Protein AF-B1Z9E4-F1 (afdb_monomer_lite)

Organism: Methylorubrum populi (strain ATCC BAA-705 / NCIMB 13946 / BJ001) (NCBI:txid441620)

pLDDT: mean 92.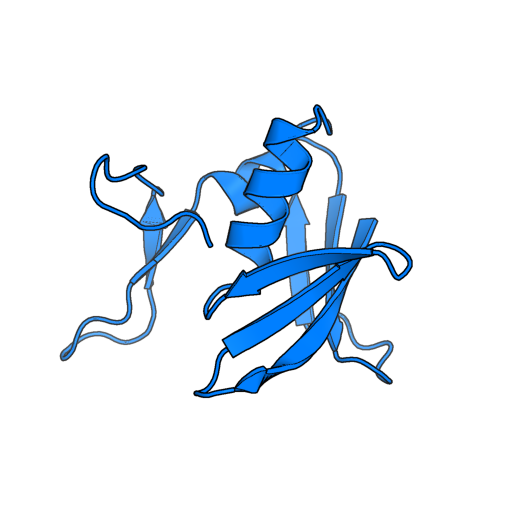61, std 9.58, range [54.78, 98.56]

Secondary structure (DSSP, 8-state):
-EEEEEE-GGG-EEEEETTEEEEEESSHHHHHHHHHHHTT--TTSEEEEEETT---EEEEEEHHHHHHEEEE--TTS--EEEE----TTSPP-

Sequence (93 aa):
MNIVISPAERGRYHAHLAGRLLCTSLTPLFSAARVLKAEGVLPQEPLIMTHEGSDMVCLTSTVGEAASFTVDEGRNSGPTLRPYRPSPFARPE

Structure (mmCIF, N/CA/C/O backbone):
data_AF-B1Z9E4-F1
#
_entry.id   AF-B1Z9E4-F1
#
loop_
_atom_site.group_PDB
_atom_site.id
_atom_site.type_symbol
_atom_site.label_atom_id
_atom_site.label_alt_id
_atom_site.label_comp_id
_atom_site.label_asym_id
_atom_site.label_entity_id
_atom_site.label_seq_id
_atom_site.pdbx_PDB_ins_code
_atom_site.Cartn_x
_atom_site.Cartn_y
_atom_site.Cartn_z
_atom_site.occupancy
_atom_site.B_iso_or_equiv
_atom_site.auth_seq_id
_atom_site.auth_comp_id
_atom_site.auth_asym_id
_atom_site.auth_atom_id
_atom_site.pdbx_PDB_model_num
ATOM 1 N N . MET A 1 1 ? -4.102 -3.372 11.453 1.00 94.88 1 MET A N 1
ATOM 2 C CA . MET A 1 1 ? -4.591 -4.003 10.202 1.00 94.88 1 MET A CA 1
ATOM 3 C C . MET A 1 1 ? -3.429 -4.657 9.476 1.00 94.88 1 MET A C 1
ATOM 5 O O . MET A 1 1 ? -2.362 -4.056 9.452 1.00 94.88 1 MET A O 1
ATOM 9 N N . ASN A 1 2 ? -3.623 -5.850 8.903 1.00 97.81 2 ASN A N 1
ATOM 10 C CA . ASN A 1 2 ? -2.599 -6.545 8.116 1.00 97.81 2 ASN A CA 1
ATOM 11 C C . ASN A 1 2 ? -2.943 -6.502 6.626 1.00 97.81 2 ASN A C 1
ATOM 13 O O . ASN A 1 2 ? -3.977 -7.039 6.226 1.00 97.81 2 ASN A O 1
ATOM 17 N N . ILE A 1 3 ? -2.079 -5.881 5.827 1.00 98.12 3 ILE A N 1
ATOM 18 C CA . ILE A 1 3 ? -2.124 -5.981 4.372 1.00 98.12 3 ILE A CA 1
ATOM 19 C C . ILE A 1 3 ? -1.252 -7.161 3.946 1.00 98.12 3 ILE A C 1
ATOM 21 O O . ILE A 1 3 ? -0.062 -7.205 4.251 1.00 98.12 3 ILE A O 1
ATOM 25 N N . VAL A 1 4 ? -1.833 -8.080 3.185 1.00 98.50 4 VAL A N 1
ATOM 26 C CA . VAL A 1 4 ? -1.117 -9.207 2.586 1.00 98.50 4 VAL A CA 1
ATOM 27 C C . VAL A 1 4 ? -0.794 -8.861 1.139 1.00 98.50 4 VAL A C 1
ATOM 29 O O . VAL A 1 4 ? -1.699 -8.529 0.368 1.00 98.50 4 VAL A O 1
ATOM 32 N N . ILE A 1 5 ? 0.487 -8.924 0.772 1.00 98.31 5 ILE A N 1
ATOM 33 C CA . ILE A 1 5 ? 0.938 -8.681 -0.597 1.00 98.31 5 ILE A CA 1
ATOM 34 C C . ILE A 1 5 ? 1.273 -9.970 -1.338 1.00 98.31 5 ILE A C 1
ATOM 36 O O . ILE A 1 5 ? 1.957 -10.847 -0.809 1.00 98.31 5 ILE A O 1
ATOM 40 N N . SER A 1 6 ? 0.847 -10.052 -2.594 1.00 97.94 6 SER A N 1
ATOM 41 C CA . SER A 1 6 ? 1.248 -11.106 -3.529 1.00 97.94 6 SER A CA 1
ATOM 42 C C . SER A 1 6 ? 1.819 -10.494 -4.813 1.00 97.94 6 SER A C 1
ATOM 44 O O . SER A 1 6 ? 1.440 -9.372 -5.178 1.00 97.94 6 SER A O 1
ATOM 46 N N . PRO A 1 7 ? 2.774 -11.165 -5.485 1.00 97.19 7 PRO A N 1
ATOM 47 C CA . PRO A 1 7 ? 3.315 -10.679 -6.748 1.00 97.19 7 PRO A CA 1
ATOM 48 C C . PRO A 1 7 ? 2.216 -10.473 -7.795 1.00 97.19 7 PRO A C 1
ATOM 50 O O . PRO A 1 7 ? 1.325 -11.306 -7.956 1.00 97.19 7 PRO A O 1
ATOM 53 N N . ALA A 1 8 ? 2.316 -9.375 -8.533 1.00 94.94 8 ALA A N 1
ATOM 54 C CA . ALA A 1 8 ? 1.528 -9.095 -9.724 1.00 94.94 8 ALA A CA 1
ATOM 55 C C . ALA A 1 8 ? 2.459 -8.957 -10.944 1.00 94.94 8 ALA A C 1
ATOM 57 O O . ALA A 1 8 ? 3.656 -9.255 -10.892 1.00 94.94 8 ALA A O 1
ATOM 58 N N . GLU A 1 9 ? 1.923 -8.503 -12.076 1.00 90.88 9 GLU A N 1
ATOM 59 C CA . GLU A 1 9 ? 2.728 -8.303 -13.280 1.00 90.88 9 GLU A CA 1
ATOM 60 C C . GLU A 1 9 ? 3.709 -7.122 -13.147 1.00 90.88 9 GLU A C 1
ATOM 62 O O . GLU A 1 9 ? 3.439 -6.118 -12.483 1.00 90.88 9 GLU A O 1
ATOM 67 N N . ARG A 1 10 ? 4.844 -7.214 -13.857 1.00 89.62 10 ARG A N 1
ATOM 68 C CA . ARG A 1 10 ? 5.825 -6.121 -14.037 1.00 89.62 10 ARG A CA 1
ATOM 69 C C . ARG A 1 10 ? 6.394 -5.549 -12.728 1.00 89.62 10 ARG A C 1
ATOM 71 O O . ARG A 1 10 ? 6.623 -4.347 -12.631 1.00 89.62 10 ARG A O 1
ATOM 78 N N . GLY A 1 11 ? 6.616 -6.403 -11.728 1.00 88.56 11 GLY A N 1
ATOM 79 C CA . GLY A 1 11 ? 7.209 -6.008 -10.443 1.00 88.56 11 GLY A CA 1
ATOM 80 C C . GLY A 1 11 ? 6.250 -5.278 -9.499 1.00 88.56 11 GLY A C 1
ATOM 81 O O . GLY A 1 11 ? 6.677 -4.789 -8.457 1.00 88.56 11 GLY A O 1
ATOM 82 N N . ARG A 1 12 ? 4.961 -5.198 -9.849 1.00 94.75 12 ARG A N 1
ATOM 83 C CA . ARG A 1 12 ? 3.913 -4.683 -8.965 1.00 94.75 12 ARG A CA 1
ATOM 84 C C . ARG A 1 12 ? 3.467 -5.763 -7.988 1.00 94.75 12 ARG A C 1
ATOM 86 O O . ARG A 1 12 ? 3.715 -6.949 -8.193 1.00 94.75 12 ARG A O 1
ATOM 93 N N . TYR A 1 13 ? 2.748 -5.337 -6.963 1.00 97.12 13 TYR A N 1
ATOM 94 C CA . TYR A 1 13 ? 2.136 -6.214 -5.979 1.00 97.12 13 TYR A CA 1
ATOM 95 C C . TYR A 1 13 ? 0.644 -5.928 -5.879 1.00 97.12 13 TYR A C 1
ATOM 97 O O . TYR A 1 13 ? 0.224 -4.766 -5.900 1.00 97.12 13 TYR A O 1
ATOM 105 N N . HIS A 1 14 ? -0.144 -6.986 -5.725 1.00 98.06 14 HIS A N 1
ATOM 106 C CA . HIS A 1 14 ? -1.502 -6.872 -5.216 1.00 98.06 14 HIS A CA 1
ATOM 107 C C . HIS A 1 14 ? -1.442 -6.680 -3.706 1.00 98.06 14 HIS A C 1
ATOM 109 O O . HIS A 1 14 ? -0.742 -7.426 -3.029 1.00 98.06 14 HIS A O 1
ATOM 115 N N . ALA A 1 15 ? -2.184 -5.713 -3.177 1.00 98.19 15 ALA A N 1
ATOM 116 C CA . ALA A 1 15 ? -2.318 -5.494 -1.742 1.00 98.19 15 ALA A CA 1
ATOM 117 C C . ALA A 1 15 ? -3.735 -5.854 -1.298 1.00 98.19 15 ALA A C 1
ATOM 119 O O . ALA A 1 15 ? -4.692 -5.211 -1.730 1.00 98.19 15 ALA A O 1
ATOM 120 N N . HIS A 1 16 ? -3.873 -6.856 -0.431 1.00 98.50 16 HIS A N 1
ATOM 121 C CA . HIS A 1 16 ? -5.163 -7.313 0.077 1.00 98.50 16 HIS A CA 1
ATOM 122 C C . HIS A 1 16 ? -5.330 -7.014 1.564 1.00 98.50 16 HIS A C 1
ATOM 124 O O . HIS A 1 16 ? -4.395 -7.177 2.342 1.00 98.50 16 HIS A O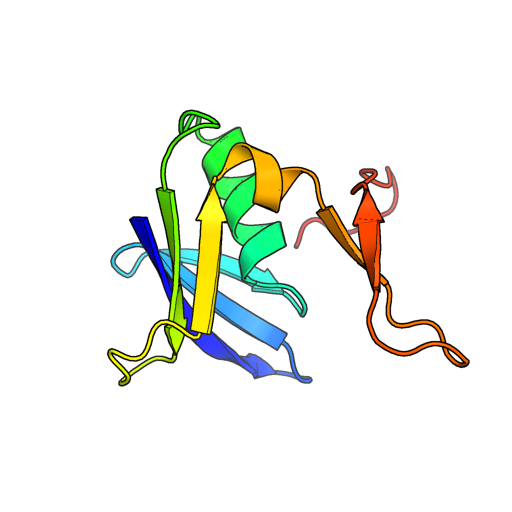 1
ATOM 130 N N . LEU A 1 17 ? -6.546 -6.664 1.978 1.00 97.94 17 LEU A N 1
ATOM 131 C CA . LEU A 1 17 ? -6.949 -6.613 3.382 1.00 97.94 17 LEU A CA 1
ATOM 132 C C . LEU A 1 17 ? -8.157 -7.527 3.576 1.00 97.94 17 LEU A C 1
ATOM 134 O O . LEU A 1 17 ? -9.198 -7.313 2.958 1.00 97.94 17 LEU A O 1
ATOM 138 N N . ALA A 1 18 ? -8.008 -8.552 4.419 1.00 95.56 18 ALA A N 1
ATOM 139 C CA . ALA A 1 18 ? -9.051 -9.550 4.680 1.00 95.56 18 ALA A CA 1
ATOM 140 C C . ALA A 1 18 ? -9.666 -10.147 3.388 1.00 95.56 18 ALA A C 1
ATOM 142 O O . ALA A 1 18 ? -10.880 -10.284 3.268 1.00 95.56 18 ALA A O 1
ATOM 143 N N . GLY A 1 19 ? -8.824 -10.457 2.394 1.00 93.06 19 GLY A N 1
ATOM 144 C CA . GLY A 1 19 ? -9.238 -11.033 1.106 1.00 93.06 19 GLY A CA 1
ATOM 145 C C . GLY A 1 19 ? -9.752 -10.028 0.067 1.00 93.06 19 GLY A C 1
ATOM 146 O O . 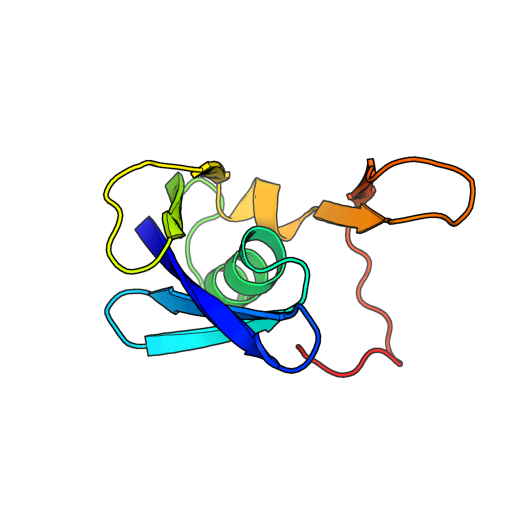GLY A 1 19 ? -9.912 -10.389 -1.095 1.00 93.06 19 GLY A O 1
ATOM 147 N N . ARG A 1 20 ? -9.960 -8.757 0.431 1.00 97.12 20 ARG A N 1
ATOM 148 C CA . ARG A 1 20 ? -10.337 -7.698 -0.515 1.00 97.12 20 ARG A CA 1
ATOM 149 C C . ARG A 1 20 ? -9.101 -7.033 -1.111 1.00 97.12 20 ARG A C 1
ATOM 151 O O . ARG A 1 20 ? -8.241 -6.577 -0.362 1.00 97.12 20 ARG A O 1
ATOM 158 N N . LEU A 1 21 ? -9.046 -6.918 -2.437 1.00 97.81 21 LEU A N 1
ATOM 159 C CA . LEU A 1 21 ? -8.008 -6.157 -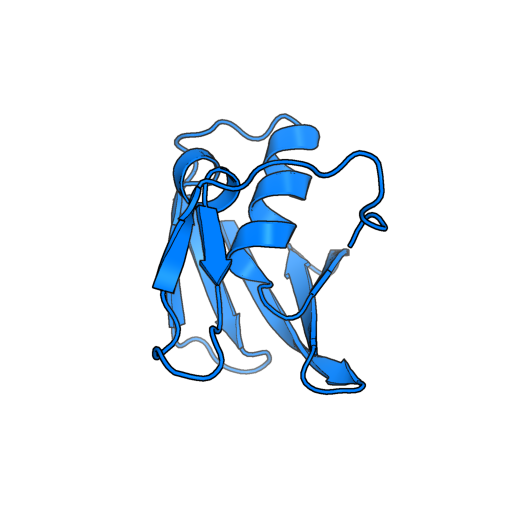3.136 1.00 97.81 21 LEU A CA 1
ATOM 160 C C . LEU A 1 21 ? -8.187 -4.653 -2.878 1.00 97.81 21 LEU A C 1
ATOM 162 O O . LEU A 1 21 ? -9.254 -4.102 -3.144 1.00 97.81 21 LEU A O 1
ATOM 166 N N . LEU A 1 22 ? -7.142 -4.001 -2.368 1.00 97.62 22 LEU A N 1
ATOM 167 C CA . LEU A 1 22 ? -7.097 -2.555 -2.142 1.00 97.62 22 LEU A CA 1
ATOM 168 C C . LEU A 1 22 ? -6.494 -1.814 -3.337 1.00 97.62 22 LEU A C 1
ATOM 170 O O . LEU A 1 22 ? -7.057 -0.822 -3.782 1.00 97.62 22 LEU A O 1
ATOM 174 N N . CYS A 1 23 ? -5.350 -2.282 -3.847 1.00 96.62 23 CYS A N 1
ATOM 175 C CA . CYS A 1 23 ? -4.640 -1.651 -4.963 1.00 96.62 23 CYS A CA 1
ATOM 176 C C . CYS A 1 23 ? -3.664 -2.618 -5.651 1.00 96.62 23 CYS A C 1
ATOM 178 O O . CYS A 1 23 ? -3.306 -3.661 -5.093 1.00 96.62 23 CYS A O 1
ATOM 180 N N . THR A 1 24 ? -3.166 -2.216 -6.827 1.00 96.69 24 THR A N 1
ATOM 181 C CA . THR A 1 24 ? -2.040 -2.874 -7.516 1.00 96.69 24 THR A CA 1
ATOM 182 C C . THR A 1 24 ? -0.928 -1.861 -7.773 1.00 96.69 24 THR A C 1
ATOM 184 O O . THR A 1 24 ? -1.043 -1.026 -8.669 1.00 96.69 24 THR A O 1
ATOM 187 N N . SER A 1 25 ? 0.167 -1.923 -7.012 1.00 94.69 25 SER A N 1
ATOM 188 C CA . SER A 1 25 ? 1.190 -0.864 -7.022 1.00 94.69 25 SER A CA 1
ATOM 189 C C . SER A 1 25 ? 2.608 -1.412 -6.864 1.00 94.69 25 SER A C 1
ATOM 191 O O . SER A 1 25 ? 2.817 -2.508 -6.348 1.00 94.69 25 SER A O 1
ATOM 193 N N . LEU A 1 26 ? 3.594 -0.619 -7.294 1.00 93.00 26 LEU A N 1
ATOM 194 C CA . LEU A 1 26 ? 5.008 -0.820 -6.951 1.00 93.00 26 LEU A CA 1
ATOM 195 C C . LEU A 1 26 ? 5.280 -0.502 -5.471 1.00 93.00 26 LEU A C 1
ATOM 197 O O . LEU A 1 26 ? 6.261 -0.968 -4.903 1.00 93.00 26 LEU A O 1
ATOM 201 N N . THR A 1 27 ? 4.397 0.275 -4.833 1.00 94.31 27 THR A N 1
ATOM 202 C CA . THR A 1 27 ? 4.532 0.714 -3.438 1.00 94.31 27 THR A CA 1
ATOM 203 C C . THR A 1 27 ? 3.292 0.334 -2.617 1.00 94.31 27 THR A C 1
ATOM 205 O O . THR A 1 27 ? 2.548 1.202 -2.151 1.00 94.31 27 THR A O 1
ATOM 208 N N . PRO A 1 28 ? 3.020 -0.975 -2.449 1.00 95.81 28 PRO A N 1
ATOM 209 C CA . PRO A 1 28 ? 1.733 -1.468 -1.959 1.00 95.81 28 PRO A CA 1
ATOM 210 C C . PRO A 1 28 ? 1.344 -0.912 -0.585 1.00 95.81 28 PRO A C 1
ATOM 212 O O . PRO A 1 28 ? 0.193 -0.529 -0.412 1.00 95.81 28 PRO A O 1
ATOM 215 N N . LEU A 1 29 ? 2.286 -0.781 0.360 1.00 97.25 29 LEU A N 1
ATOM 216 C CA . LEU A 1 29 ? 2.004 -0.214 1.686 1.00 97.25 29 LEU A CA 1
ATOM 217 C C . LEU A 1 29 ? 1.436 1.212 1.592 1.00 97.25 29 LEU A C 1
ATOM 219 O O . LEU A 1 29 ? 0.417 1.518 2.208 1.00 97.25 29 LEU A O 1
ATOM 223 N N . PHE A 1 30 ? 2.085 2.081 0.814 1.00 97.31 30 PHE A N 1
ATOM 224 C CA . PHE A 1 30 ? 1.718 3.493 0.715 1.00 97.31 30 PHE A CA 1
ATOM 225 C C . PHE A 1 30 ? 0.430 3.693 -0.084 1.00 97.31 30 PHE A C 1
ATOM 227 O O . PHE A 1 30 ? -0.437 4.464 0.326 1.00 97.31 30 PHE A O 1
ATOM 234 N N . SER A 1 31 ? 0.269 2.981 -1.201 1.00 96.56 31 SER A N 1
ATOM 235 C CA . SER A 1 31 ? -0.944 3.069 -2.021 1.00 96.56 31 SER A CA 1
ATOM 236 C C . SER A 1 31 ? -2.166 2.507 -1.292 1.00 96.56 31 SER A C 1
ATOM 238 O O . SER A 1 31 ? -3.190 3.186 -1.217 1.00 96.56 31 SER A O 1
ATOM 240 N N . ALA A 1 32 ? -2.045 1.350 -0.639 1.00 97.50 32 ALA A N 1
ATOM 241 C CA . ALA A 1 32 ? -3.132 0.783 0.153 1.00 97.50 32 ALA A CA 1
ATOM 242 C C . ALA A 1 32 ? -3.499 1.660 1.361 1.00 97.50 32 ALA A C 1
ATOM 244 O O . ALA A 1 32 ? -4.681 1.836 1.649 1.00 97.50 32 ALA A O 1
ATOM 245 N N . ALA A 1 33 ? -2.523 2.280 2.035 1.00 98.12 33 ALA A N 1
ATOM 246 C CA . ALA A 1 33 ? -2.802 3.226 3.116 1.00 98.12 33 ALA A CA 1
ATOM 247 C C . ALA A 1 33 ? -3.658 4.417 2.650 1.00 98.12 33 ALA A C 1
ATOM 249 O O . ALA A 1 33 ? -4.530 4.874 3.389 1.00 98.12 33 ALA A O 1
ATOM 250 N N . ARG A 1 34 ? -3.464 4.905 1.415 1.00 97.62 34 ARG A N 1
ATOM 251 C CA . ARG A 1 34 ? -4.299 5.976 0.841 1.00 97.62 34 ARG A CA 1
ATOM 252 C C . ARG A 1 34 ? -5.725 5.511 0.569 1.00 97.62 34 ARG A C 1
ATOM 254 O O . ARG A 1 34 ? -6.644 6.274 0.853 1.00 97.62 34 ARG A O 1
ATOM 261 N N . VAL A 1 35 ? -5.909 4.279 0.086 1.00 97.62 35 VAL A N 1
ATOM 262 C CA . VAL A 1 35 ? -7.242 3.668 -0.076 1.00 97.62 35 VAL A CA 1
ATOM 263 C C . VAL A 1 35 ? -7.951 3.592 1.276 1.00 97.62 35 VAL A C 1
ATOM 265 O O . VAL A 1 35 ? -9.044 4.128 1.421 1.00 97.62 35 VAL A O 1
ATOM 268 N N . LEU A 1 36 ? -7.293 3.044 2.300 1.00 97.88 36 LEU A N 1
ATOM 269 C CA . LEU A 1 36 ? -7.861 2.933 3.650 1.00 97.88 36 LEU A CA 1
ATOM 270 C C . LEU A 1 36 ? -8.196 4.302 4.258 1.00 97.88 36 LEU A C 1
ATOM 272 O O . LEU A 1 36 ? -9.265 4.487 4.836 1.00 97.88 36 LEU A O 1
ATOM 276 N N . LYS A 1 37 ? -7.313 5.292 4.091 1.00 97.44 37 LYS A N 1
ATOM 277 C CA . LYS A 1 37 ? -7.569 6.667 4.533 1.00 97.44 37 LYS A CA 1
ATOM 278 C C . LYS A 1 37 ? -8.780 7.279 3.820 1.00 97.44 37 LYS A C 1
ATOM 280 O O . LYS A 1 37 ? -9.578 7.951 4.467 1.00 97.44 37 LYS A O 1
ATOM 285 N N . ALA A 1 38 ? -8.925 7.058 2.511 1.00 96.50 38 ALA A N 1
ATOM 286 C CA . ALA A 1 38 ? -10.075 7.532 1.737 1.00 96.50 38 ALA A CA 1
ATOM 287 C C . ALA A 1 38 ? -11.386 6.843 2.156 1.00 96.50 38 ALA A C 1
ATOM 289 O O . ALA A 1 38 ? -12.442 7.466 2.122 1.00 96.50 38 ALA A O 1
ATOM 290 N N . GLU A 1 39 ? -11.308 5.593 2.613 1.00 96.75 39 GLU A N 1
ATOM 291 C CA . GLU A 1 39 ? -12.427 4.840 3.193 1.00 96.75 39 GLU A CA 1
ATOM 292 C C . GLU A 1 39 ? -12.771 5.264 4.638 1.00 96.75 39 GLU A C 1
ATOM 294 O O . GLU A 1 39 ? -13.722 4.746 5.221 1.00 96.75 39 GLU A O 1
ATOM 299 N N . GLY A 1 40 ? -12.039 6.222 5.222 1.00 98.00 40 GLY A N 1
ATOM 300 C CA . GLY A 1 40 ? -12.328 6.790 6.543 1.00 98.00 40 GLY A CA 1
ATOM 301 C C . GLY A 1 40 ? -11.628 6.097 7.713 1.00 98.00 40 GLY A C 1
ATOM 302 O O . GLY A 1 40 ? -11.932 6.396 8.868 1.00 98.00 40 GLY A O 1
ATOM 303 N N . VAL A 1 41 ? -10.675 5.200 7.446 1.00 98.12 41 VAL A N 1
ATOM 304 C CA . VAL A 1 41 ? -9.843 4.600 8.496 1.00 98.12 41 VAL A CA 1
ATOM 305 C C . VAL A 1 41 ? -9.024 5.688 9.196 1.00 98.12 41 VAL A C 1
ATOM 307 O O . VAL A 1 41 ? -8.432 6.557 8.546 1.00 98.12 41 VAL A O 1
ATOM 310 N N . LEU A 1 42 ? -8.990 5.649 10.532 1.00 98.25 42 LEU A N 1
ATOM 311 C CA . LEU A 1 42 ? -8.357 6.705 11.317 1.00 98.25 42 LEU A CA 1
ATOM 312 C C . LEU A 1 42 ? -6.831 6.733 11.084 1.00 98.25 42 LEU A C 1
ATOM 314 O O . LEU A 1 42 ? -6.201 5.677 10.999 1.00 98.25 42 LEU A O 1
ATOM 318 N N . PRO A 1 43 ? -6.200 7.921 11.016 1.00 97.81 43 PRO A N 1
ATOM 319 C CA . PRO A 1 43 ? -4.774 8.042 10.710 1.00 97.81 43 PRO A CA 1
ATOM 320 C C . PRO A 1 43 ? -3.844 7.285 11.665 1.00 97.81 43 PRO A C 1
ATOM 322 O O . PRO A 1 43 ? -2.804 6.804 11.229 1.00 97.81 43 PRO A O 1
ATOM 325 N N . GLN A 1 44 ? -4.203 7.183 12.945 1.00 98.31 44 GLN A N 1
ATOM 326 C CA . GLN A 1 44 ? -3.412 6.507 13.97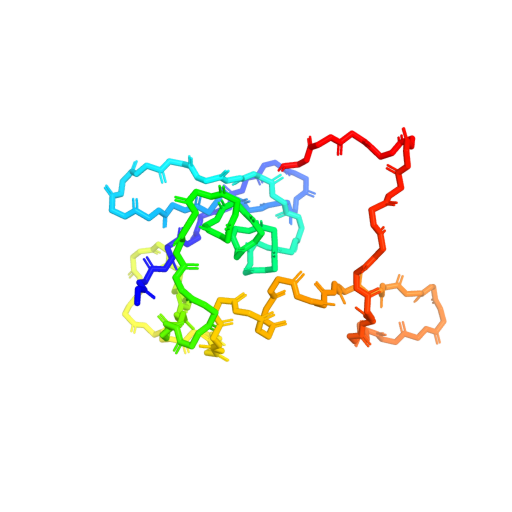6 1.00 98.31 44 GLN A CA 1
ATOM 327 C C . GLN A 1 44 ? -3.534 4.978 13.957 1.00 98.31 44 GLN A C 1
ATOM 329 O O . GLN A 1 44 ? -2.831 4.313 14.716 1.00 98.31 44 GLN A O 1
ATOM 334 N N . GLU A 1 45 ? -4.416 4.412 13.128 1.00 98.44 45 GLU A N 1
ATOM 335 C CA . GLU A 1 45 ? -4.604 2.965 13.088 1.00 98.44 45 GLU A CA 1
ATOM 336 C C . GLU A 1 45 ? -3.317 2.259 12.637 1.00 98.44 45 GLU A C 1
ATOM 338 O O . GLU A 1 45 ? -2.763 2.605 11.581 1.00 98.44 45 GLU A O 1
ATOM 343 N N . PRO A 1 46 ? -2.836 1.256 13.396 1.00 98.50 46 PRO A N 1
ATOM 344 C CA . PRO A 1 46 ? -1.650 0.500 13.029 1.00 98.50 46 PRO A CA 1
ATOM 345 C C . PRO A 1 46 ? -1.830 -0.241 11.704 1.00 98.50 46 PRO A C 1
ATOM 347 O O . PRO A 1 46 ? -2.830 -0.939 11.484 1.00 98.50 46 PRO A O 1
ATOM 350 N N . LEU A 1 47 ? -0.816 -0.158 10.850 1.00 98.44 47 LEU A N 1
ATOM 351 C CA . LEU A 1 47 ? -0.765 -0.820 9.556 1.00 98.44 47 LEU A CA 1
ATOM 352 C C . LEU A 1 47 ? 0.505 -1.660 9.457 1.00 98.44 47 LEU A C 1
ATOM 354 O O . LEU A 1 47 ? 1.614 -1.142 9.573 1.00 98.44 47 LEU A O 1
ATOM 358 N N . ILE A 1 48 ? 0.339 -2.958 9.232 1.00 98.50 48 ILE A N 1
ATOM 359 C CA . ILE A 1 48 ? 1.442 -3.882 8.974 1.00 98.50 48 ILE A CA 1
ATOM 360 C C . ILE A 1 48 ? 1.281 -4.492 7.586 1.00 98.50 48 ILE A C 1
ATOM 362 O O . ILE A 1 48 ? 0.164 -4.572 7.066 1.00 98.50 48 ILE A O 1
ATOM 366 N N . MET A 1 49 ? 2.394 -4.921 7.000 1.00 98.44 49 MET A N 1
ATOM 367 C CA . MET A 1 49 ? 2.417 -5.621 5.722 1.00 98.44 49 MET A CA 1
ATOM 368 C C . MET A 1 49 ? 3.153 -6.951 5.852 1.00 98.44 49 MET A C 1
ATOM 370 O O . MET A 1 49 ? 4.179 -7.038 6.529 1.00 98.44 49 MET A O 1
ATOM 374 N N . THR A 1 50 ? 2.621 -7.974 5.194 1.00 98.50 50 THR A N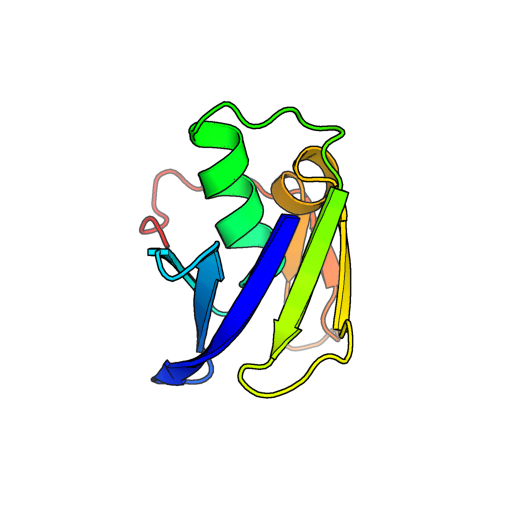 1
ATOM 375 C CA . THR A 1 50 ? 3.170 -9.334 5.128 1.00 98.50 50 THR A CA 1
ATOM 376 C C . THR A 1 50 ? 3.116 -9.835 3.688 1.00 98.50 50 THR A C 1
ATOM 378 O O . THR A 1 50 ? 2.317 -9.347 2.889 1.00 98.50 50 THR A O 1
ATOM 381 N N . HIS A 1 51 ? 3.966 -10.799 3.339 1.00 97.81 51 HIS A N 1
ATOM 382 C CA . HIS A 1 51 ? 3.838 -11.511 2.067 1.00 97.81 51 HIS A CA 1
ATOM 383 C C . HIS A 1 51 ? 2.821 -12.647 2.190 1.00 97.81 51 HIS A C 1
ATOM 385 O O . HIS A 1 51 ? 2.692 -13.263 3.245 1.00 97.81 51 HIS A O 1
ATOM 391 N N . GLU A 1 52 ? 2.123 -12.952 1.099 1.00 97.62 52 GLU A N 1
ATOM 392 C CA . GLU A 1 52 ? 1.236 -14.111 1.022 1.00 97.62 52 GLU A CA 1
ATOM 393 C C . GLU A 1 52 ? 1.967 -15.400 1.429 1.00 97.62 52 GLU A C 1
ATOM 395 O O . GLU A 1 52 ? 3.074 -15.681 0.968 1.00 97.62 52 GLU A O 1
ATOM 400 N N . GLY A 1 53 ? 1.346 -16.168 2.328 1.00 96.50 53 GLY A N 1
ATOM 401 C CA . GLY A 1 53 ? 1.919 -17.402 2.869 1.00 96.50 53 GLY A CA 1
ATOM 402 C C . GLY A 1 53 ? 3.026 -17.207 3.913 1.00 96.50 53 GLY A C 1
ATOM 403 O O . GLY A 1 53 ? 3.648 -18.192 4.302 1.00 96.50 53 GLY A O 1
ATOM 404 N N . SER A 1 54 ? 3.280 -15.978 4.374 1.00 96.69 54 SER A N 1
ATOM 405 C CA . SER A 1 54 ? 4.283 -15.679 5.400 1.00 96.69 54 SER A CA 1
ATOM 406 C C . SER A 1 54 ? 3.703 -14.844 6.539 1.00 96.69 54 SER A C 1
ATOM 408 O O . SER A 1 54 ? 3.110 -13.792 6.312 1.00 96.69 54 SER A O 1
ATOM 410 N N . ASP A 1 55 ? 3.963 -15.261 7.777 1.00 93.88 55 ASP A N 1
ATOM 411 C CA . ASP A 1 55 ? 3.617 -14.493 8.981 1.00 93.88 55 ASP A CA 1
ATOM 412 C C . ASP A 1 55 ? 4.671 -13.422 9.325 1.00 93.88 55 ASP A C 1
ATOM 414 O O . ASP A 1 55 ? 4.529 -12.672 10.294 1.00 93.88 55 ASP A O 1
ATOM 418 N N . MET A 1 56 ? 5.756 -13.333 8.546 1.00 97.75 56 MET A N 1
ATOM 419 C CA . MET A 1 56 ? 6.813 -12.358 8.785 1.00 97.75 56 MET A CA 1
ATOM 420 C C . MET A 1 56 ? 6.359 -10.956 8.376 1.00 97.75 56 MET A C 1
ATOM 422 O O . MET A 1 56 ? 6.156 -10.662 7.195 1.00 97.75 56 MET A O 1
ATOM 426 N N . VAL A 1 57 ? 6.262 -10.070 9.365 1.00 98.06 57 VAL A N 1
ATOM 427 C CA . VAL A 1 57 ? 5.991 -8.646 9.150 1.00 98.06 57 VAL A CA 1
ATOM 428 C C . VAL A 1 57 ? 7.179 -8.008 8.436 1.00 98.06 57 VAL A C 1
ATOM 430 O O . VAL A 1 57 ? 8.275 -7.943 8.990 1.00 98.06 57 VAL A O 1
ATOM 433 N N . CYS A 1 58 ? 6.965 -7.532 7.208 1.00 95.06 58 CYS A N 1
ATOM 434 C CA . CYS A 1 58 ? 8.018 -6.911 6.405 1.00 95.06 58 CYS A CA 1
ATOM 435 C C . CYS A 1 58 ? 8.077 -5.388 6.574 1.00 95.06 58 CYS A C 1
ATOM 437 O O . CYS A 1 58 ? 9.160 -4.817 6.496 1.00 95.06 58 CYS A O 1
ATOM 439 N N . LEU A 1 59 ? 6.943 -4.730 6.841 1.00 96.25 59 LEU A N 1
ATOM 440 C CA . LEU A 1 59 ? 6.872 -3.297 7.145 1.00 96.25 59 LEU A CA 1
ATOM 441 C C . LEU A 1 59 ? 5.792 -3.001 8.191 1.00 96.25 59 LEU A C 1
ATOM 443 O O . LEU A 1 59 ? 4.763 -3.677 8.253 1.00 96.25 59 LEU A O 1
ATOM 447 N N . THR A 1 60 ? 6.012 -1.938 8.964 1.00 97.75 60 THR A N 1
ATOM 448 C CA . THR A 1 60 ? 5.082 -1.412 9.973 1.00 97.75 60 THR A CA 1
ATOM 449 C C . THR A 1 60 ? 4.986 0.104 9.865 1.00 97.75 60 THR A C 1
ATOM 451 O O . THR A 1 60 ? 6.007 0.765 9.691 1.00 97.75 60 THR A O 1
ATOM 454 N N . SER A 1 61 ? 3.788 0.661 10.011 1.00 97.94 61 SER A N 1
ATOM 455 C CA . SER A 1 61 ? 3.543 2.105 10.102 1.00 97.94 61 SER A CA 1
ATOM 456 C C . SER A 1 61 ? 2.142 2.354 10.689 1.00 97.94 61 SER A C 1
ATOM 458 O O . SER A 1 61 ? 1.516 1.459 11.262 1.00 97.94 61 SER A O 1
ATOM 460 N N . THR A 1 62 ? 1.632 3.570 10.530 1.00 98.56 62 THR A N 1
ATOM 461 C CA . THR A 1 62 ? 0.222 3.925 10.706 1.00 98.56 62 THR A CA 1
ATOM 462 C C . THR A 1 62 ? -0.391 4.281 9.353 1.00 98.56 62 THR A C 1
ATOM 464 O O . THR A 1 62 ? 0.324 4.623 8.407 1.00 98.56 62 THR A O 1
ATOM 467 N N . VAL A 1 63 ? -1.719 4.233 9.242 1.00 98.38 63 VAL A N 1
ATOM 468 C CA . VAL A 1 63 ? -2.425 4.619 8.004 1.00 98.38 63 VAL A CA 1
ATOM 469 C C . VAL A 1 63 ? -2.065 6.042 7.571 1.00 98.38 63 VAL A C 1
ATOM 471 O O . VAL A 1 63 ? -1.799 6.287 6.396 1.00 98.38 63 VAL A O 1
ATOM 474 N N . GLY A 1 64 ? -2.023 6.987 8.511 1.00 97.75 64 GLY A N 1
ATOM 475 C CA . GLY A 1 64 ? -1.751 8.396 8.238 1.00 97.75 64 GLY A CA 1
ATOM 476 C C . GLY A 1 64 ? -0.331 8.654 7.744 1.00 97.75 64 GLY A C 1
ATOM 477 O O . GLY A 1 64 ? -0.147 9.371 6.756 1.00 97.75 64 GLY A O 1
ATOM 478 N N . GLU A 1 65 ? 0.658 8.063 8.410 1.00 97.88 65 GLU A N 1
ATOM 479 C CA . GLU A 1 65 ? 2.065 8.179 8.028 1.00 97.88 65 GLU A CA 1
ATOM 480 C C . GLU A 1 65 ? 2.312 7.533 6.660 1.00 97.88 65 GLU A C 1
ATOM 482 O O . GLU A 1 65 ? 2.773 8.212 5.742 1.00 97.88 65 GLU A O 1
ATOM 487 N N . ALA A 1 66 ? 1.906 6.275 6.472 1.00 97.75 66 ALA A N 1
ATOM 488 C CA . ALA A 1 66 ? 2.077 5.578 5.201 1.00 97.75 66 ALA A CA 1
ATOM 489 C C . ALA A 1 66 ? 1.362 6.302 4.043 1.00 97.75 66 ALA A C 1
ATOM 491 O O . ALA A 1 66 ? 1.935 6.484 2.969 1.00 97.75 66 ALA A O 1
ATOM 492 N N . ALA A 1 67 ? 0.144 6.809 4.252 1.00 97.44 67 ALA A N 1
ATOM 493 C CA . ALA A 1 67 ? -0.576 7.545 3.212 1.00 97.44 67 ALA A CA 1
ATOM 494 C C . ALA A 1 67 ? 0.122 8.855 2.791 1.00 97.44 67 ALA A C 1
ATOM 496 O O . ALA A 1 67 ? -0.139 9.366 1.697 1.00 97.44 67 ALA A O 1
ATOM 497 N N . SER A 1 68 ? 0.991 9.406 3.645 1.00 96.81 68 SER A N 1
ATOM 498 C CA . SER A 1 68 ? 1.676 10.686 3.427 1.00 96.81 68 SER A CA 1
ATOM 499 C C . SER A 1 68 ? 2.966 10.565 2.616 1.00 96.81 68 SER A C 1
ATOM 501 O O . SER A 1 68 ? 3.476 11.584 2.149 1.00 96.81 68 SER A O 1
ATOM 503 N N . PHE A 1 69 ? 3.485 9.353 2.409 1.00 96.62 69 PHE A N 1
ATOM 504 C CA . PHE A 1 69 ? 4.746 9.113 1.706 1.00 96.62 69 PHE A CA 1
ATOM 505 C C . PHE A 1 69 ? 4.558 8.300 0.429 1.00 96.62 69 PHE A C 1
ATOM 507 O O . PHE A 1 69 ? 3.521 7.686 0.209 1.00 96.62 69 PHE A O 1
ATOM 514 N N . THR A 1 70 ? 5.568 8.321 -0.434 1.00 93.31 70 THR A N 1
ATOM 515 C CA . THR A 1 70 ? 5.773 7.437 -1.584 1.00 93.31 70 THR A CA 1
ATOM 516 C C . THR A 1 70 ? 7.260 7.105 -1.694 1.00 93.31 70 THR A C 1
ATOM 518 O O . THR A 1 70 ? 8.085 7.768 -1.061 1.00 93.31 70 THR A O 1
ATOM 521 N N . VAL A 1 71 ? 7.610 6.111 -2.509 1.00 91.75 71 VAL A N 1
ATOM 522 C CA . VAL A 1 71 ? 9.006 5.849 -2.881 1.00 91.75 71 VAL A CA 1
ATOM 523 C C . VAL A 1 71 ? 9.341 6.615 -4.157 1.00 91.75 71 VAL A C 1
ATOM 525 O O . VAL A 1 71 ? 8.556 6.619 -5.104 1.00 91.75 71 VAL A O 1
ATOM 528 N N . ASP A 1 72 ? 10.498 7.265 -4.157 1.00 89.06 72 ASP A N 1
ATOM 529 C CA . ASP A 1 72 ? 11.155 7.834 -5.328 1.00 89.06 72 ASP A CA 1
ATOM 530 C C . ASP A 1 72 ? 12.429 7.026 -5.609 1.00 89.06 72 ASP A C 1
ATOM 532 O O . ASP A 1 72 ? 13.356 6.998 -4.791 1.00 89.06 72 ASP A O 1
ATOM 536 N N . GLU A 1 73 ? 12.442 6.334 -6.748 1.00 83.38 73 GLU A N 1
ATOM 537 C CA . GLU A 1 73 ? 13.556 5.515 -7.234 1.00 83.38 73 GLU A CA 1
ATOM 538 C C . GLU A 1 73 ? 14.290 6.270 -8.349 1.00 83.38 73 GLU A C 1
ATOM 540 O O . GLU A 1 73 ? 14.179 5.972 -9.541 1.00 83.38 73 GLU A O 1
ATOM 545 N N . GLY A 1 74 ? 15.012 7.322 -7.960 1.00 77.81 74 GLY A N 1
ATOM 546 C CA . GLY A 1 74 ? 15.798 8.121 -8.894 1.00 77.81 74 GLY A CA 1
ATOM 547 C C . GLY A 1 74 ? 16.910 7.303 -9.562 1.00 77.81 74 GLY A C 1
ATOM 548 O O . GLY A 1 74 ? 17.569 6.486 -8.934 1.00 77.81 74 GLY A O 1
ATOM 549 N N . ARG A 1 75 ? 17.210 7.571 -10.838 1.00 74.50 75 ARG A N 1
ATOM 550 C CA . ARG A 1 75 ? 18.249 6.840 -11.600 1.00 74.50 75 ARG A CA 1
ATOM 551 C C . ARG A 1 75 ? 19.636 6.821 -10.923 1.00 74.50 75 ARG A C 1
ATOM 553 O O . ARG A 1 75 ? 20.391 5.878 -11.134 1.00 74.50 75 ARG A O 1
ATOM 560 N N . ASN A 1 76 ? 19.962 7.852 -10.137 1.00 80.69 76 ASN A N 1
ATOM 561 C CA . ASN A 1 76 ? 21.271 8.036 -9.492 1.00 80.69 76 ASN A CA 1
ATOM 562 C C . ASN A 1 76 ? 21.212 7.971 -7.954 1.00 80.69 76 ASN A C 1
ATOM 564 O O . ASN A 1 76 ? 22.209 8.248 -7.290 1.00 80.69 76 ASN A O 1
ATOM 568 N N . SER A 1 77 ? 20.055 7.650 -7.377 1.00 72.56 77 SER A N 1
ATOM 569 C CA . SER A 1 77 ? 19.850 7.558 -5.931 1.00 72.56 77 SER A CA 1
ATOM 570 C C . SER A 1 77 ? 19.089 6.278 -5.621 1.00 72.56 77 SER A C 1
ATOM 572 O O . SER A 1 77 ? 18.131 5.962 -6.313 1.00 72.56 77 SER A O 1
ATOM 574 N N . GLY A 1 78 ? 19.477 5.551 -4.571 1.00 83.00 78 GLY A N 1
ATOM 575 C CA . GLY A 1 78 ? 18.669 4.430 -4.081 1.00 83.00 78 GLY A CA 1
ATOM 576 C C . GLY A 1 78 ? 17.230 4.852 -3.728 1.00 83.00 78 GLY A C 1
ATOM 577 O O . GLY A 1 78 ? 16.917 6.046 -3.739 1.00 83.00 78 GLY A O 1
ATOM 578 N N . PRO A 1 79 ? 16.349 3.897 -3.392 1.00 87.38 79 PRO A N 1
ATOM 579 C CA . PRO A 1 79 ? 14.968 4.199 -3.028 1.00 87.38 79 PRO A CA 1
ATOM 580 C C . PRO A 1 79 ? 14.924 5.172 -1.844 1.00 87.38 79 PRO A C 1
ATOM 582 O O . PRO A 1 79 ? 15.522 4.925 -0.795 1.00 87.38 79 PRO A O 1
ATOM 585 N N . THR A 1 80 ? 14.210 6.286 -2.010 1.00 91.69 80 THR A N 1
ATOM 586 C CA . THR A 1 80 ? 14.018 7.288 -0.951 1.00 91.69 80 THR A CA 1
ATOM 587 C C . THR A 1 80 ? 12.543 7.526 -0.680 1.00 91.69 80 THR A C 1
ATOM 589 O O . THR A 1 80 ? 11.722 7.510 -1.595 1.00 91.69 80 THR A O 1
ATOM 592 N N . LEU A 1 81 ? 12.194 7.776 0.584 1.00 92.69 81 LEU A N 1
ATOM 593 C CA . LEU A 1 81 ? 10.846 8.209 0.936 1.00 92.69 81 LEU A CA 1
ATOM 594 C C . LEU A 1 81 ? 10.673 9.694 0.624 1.00 92.69 81 LEU A C 1
ATOM 596 O O . LEU A 1 81 ? 11.484 10.535 1.018 1.00 92.69 81 LEU A O 1
ATOM 600 N N . ARG A 1 82 ? 9.586 10.024 -0.070 1.00 93.38 82 ARG A N 1
ATOM 601 C CA . ARG A 1 82 ? 9.202 11.395 -0.416 1.00 93.38 82 ARG A CA 1
ATOM 602 C C . ARG A 1 82 ? 7.753 11.653 -0.026 1.00 93.38 82 ARG A C 1
ATOM 604 O O . ARG A 1 82 ? 6.941 10.736 -0.124 1.00 93.38 82 ARG A O 1
ATOM 611 N N . PRO A 1 83 ? 7.392 12.884 0.375 1.00 94.69 83 PRO A N 1
ATOM 612 C CA . PRO A 1 83 ? 5.995 13.244 0.571 1.00 94.69 83 PRO A CA 1
ATOM 613 C C . PRO A 1 83 ? 5.175 12.961 -0.689 1.00 94.69 83 PRO A C 1
ATOM 615 O O . PRO A 1 83 ? 5.556 13.367 -1.790 1.00 94.69 83 PRO A O 1
ATOM 618 N N . TYR A 1 84 ? 4.045 12.282 -0.528 1.00 93.38 84 TYR A N 1
ATOM 619 C CA . TYR A 1 84 ? 3.131 12.020 -1.626 1.00 93.38 84 TYR A CA 1
ATOM 620 C C . TYR A 1 84 ? 2.426 13.312 -2.044 1.00 93.38 84 TYR A C 1
ATOM 622 O O . TYR A 1 84 ? 1.858 14.030 -1.219 1.00 93.38 84 TYR A O 1
ATOM 630 N N . ARG A 1 85 ? 2.441 13.596 -3.347 1.00 88.75 85 ARG A N 1
ATOM 631 C CA . ARG A 1 85 ? 1.673 14.682 -3.954 1.00 88.75 85 ARG A CA 1
ATOM 632 C C . ARG A 1 85 ? 0.799 14.085 -5.053 1.00 88.75 85 ARG A C 1
ATOM 634 O O . ARG A 1 85 ? 1.361 13.570 -6.021 1.00 88.75 85 ARG A O 1
ATOM 641 N N . PRO A 1 86 ? -0.538 14.121 -4.926 1.00 82.12 86 PRO A N 1
ATOM 642 C CA . PRO A 1 86 ? -1.408 13.632 -5.982 1.00 82.12 86 PRO A CA 1
ATOM 643 C C . PRO A 1 86 ? -1.164 14.462 -7.243 1.00 82.12 86 PRO A C 1
ATOM 645 O O . PRO A 1 86 ? -1.266 15.689 -7.225 1.00 82.12 86 PRO A O 1
ATOM 648 N N . SER A 1 87 ? -0.796 13.792 -8.332 1.00 78.25 87 SER A N 1
ATOM 649 C CA . SER A 1 87 ? -0.703 14.438 -9.636 1.00 78.25 87 SER A CA 1
ATOM 650 C C . SER A 1 87 ? -2.084 14.410 -10.287 1.00 78.25 87 SER A C 1
ATOM 652 O O . SER A 1 87 ? -2.672 13.331 -10.370 1.00 78.25 87 SER A O 1
ATOM 654 N N . PRO A 1 88 ? -2.589 15.537 -10.816 1.00 73.06 88 PRO A N 1
ATOM 655 C CA . PRO A 1 88 ? -3.844 15.554 -11.569 1.00 73.06 88 PRO A CA 1
ATOM 656 C C . PRO A 1 88 ? -3.775 14.726 -12.865 1.00 73.06 88 PRO A C 1
ATOM 658 O O . PRO A 1 88 ? -4.804 14.454 -13.473 1.00 73.06 88 PRO A O 1
ATOM 661 N N . PHE A 1 89 ? -2.573 14.309 -13.278 1.00 73.88 89 PHE A N 1
ATOM 662 C CA . PHE A 1 89 ? -2.335 13.477 -14.458 1.00 73.88 89 PHE A CA 1
ATOM 663 C C . PHE A 1 89 ? -1.950 12.032 -14.117 1.00 73.88 89 PHE A C 1
ATOM 665 O O . PHE A 1 89 ? -1.760 11.224 -15.026 1.00 73.88 89 PHE A O 1
ATOM 672 N N . ALA A 1 90 ? -1.791 11.691 -12.832 1.00 66.94 90 ALA A N 1
ATOM 673 C CA . ALA A 1 90 ? -1.502 10.316 -12.448 1.00 66.94 90 ALA A CA 1
ATOM 674 C C . ALA A 1 90 ? -2.760 9.461 -12.602 1.00 66.94 90 ALA A C 1
ATOM 676 O O . ALA A 1 90 ? -3.851 9.842 -12.176 1.00 66.94 90 ALA A O 1
ATOM 677 N N . ARG A 1 91 ? -2.597 8.275 -13.192 1.00 58.66 91 ARG A N 1
ATOM 678 C CA . ARG A 1 91 ? -3.647 7.260 -13.166 1.00 58.66 91 ARG A CA 1
ATOM 679 C C . ARG A 1 91 ? -3.839 6.830 -11.701 1.00 58.66 91 ARG A C 1
ATOM 681 O O . ARG A 1 91 ? -2.825 6.613 -11.037 1.00 58.66 91 ARG A O 1
ATOM 688 N N . PRO A 1 92 ? -5.076 6.716 -11.191 1.00 54.78 92 PRO A N 1
ATOM 689 C CA . PRO A 1 92 ? -5.293 6.102 -9.886 1.00 54.78 92 PRO A CA 1
ATOM 690 C C . PRO A 1 92 ? -4.737 4.665 -9.911 1.00 54.78 92 PRO A C 1
ATOM 692 O O . PRO A 1 92 ? -4.994 3.928 -10.868 1.00 54.78 92 PRO A O 1
ATOM 695 N N . GLU A 1 93 ? -3.912 4.322 -8.918 1.00 55.22 93 GLU A N 1
ATOM 696 C CA . GLU A 1 93 ? -3.331 2.981 -8.703 1.00 55.22 93 GLU A CA 1
ATOM 697 C C . GLU A 1 93 ? -4.096 2.188 -7.643 1.00 55.22 93 GLU A C 1
ATOM 699 O O . GLU A 1 93 ? -4.574 2.831 -6.681 1.00 55.22 93 GLU A O 1
#

Radius of gyration: 12.9 Å; chains: 1; bounding box: 34×33×28 Å

Foldseek 3Di:
DEWEWDDDPPCWIFTDDPNDTQDTGNLNQQLSLLSCVVVVNDQQAKYFYDYPPDPDTPDIDGSNVSPQWDWDPDPPDHTDIDGDDDDPPDDRD